Protein AF-A0A9N9DK80-F1 (afdb_monomer)

Secondary structure (DSSP, 8-state):
--------TTTEEE-TTT--EEEGGGGEETTEE-SS-HHHHHHHHHHHHHHTTS--TT-EEEGGGHHHHHHHHHHHHHHHHHHHHHHS-S------------EEE-TT--S-HHHHHHHHHHHHHHHH-----

Sequence (133 aa):
MNPFATIDDNNKKSCSGCDKILPIESFIINKKTYQTCNICRAQNKLYKQNTNNEQSFDTLIDIHELIDVISQEFDTVENSVNNKVQSNNKENQDDVTFTFSCSVNINELEGSSKEQASHIIEIISDVDEYKWM

InterPro domains:
  IPR036174 Zinc finger, Sec23/Sec24-type superfamily [SSF82919] (2-69)

Organism: NCBI:txid60492

Solvent-accessible surface area (backbone atoms only — not comparable to full-atom values): 8329 Å² total; per-residue (Å²): 137,83,88,69,79,78,74,51,101,72,60,40,41,65,15,67,77,74,72,46,76,38,52,46,71,45,23,48,56,97,89,44,78,53,57,40,34,55,65,56,52,53,50,53,53,52,52,51,64,63,40,70,79,52,93,60,86,73,63,69,37,52,61,72,46,46,52,56,52,53,47,50,51,51,53,49,52,53,51,54,51,54,54,49,61,74,74,44,82,91,79,79,89,65,83,82,83,82,87,87,86,84,41,70,46,60,86,85,55,69,76,53,75,67,53,38,50,50,52,54,49,50,47,54,26,72,67,69,75,46,81,89,126

Foldseek 3Di:
DDPPWPPDPPQWGAAPQPRDIGHQVQQDDPNDGANHGVVVLVVVVVVVVVCVVPPDLPPAAELNCVLVVVLVQVVVLVVVVVVVPVPDDDDDPDPPDDDDDHHYDQPPPDDDPVSSVVVSQVSVCSRVVDRDD

Radius of gyration: 16.96 Å; Cα contacts (8 Å, |Δi|>4): 107; chains: 1; bounding box: 31×46×41 Å

pLDDT: mean 71.45, std 15.17, range [32.97, 92.0]

Mean predicted aligned error: 13.22 Å

Structure (mmCIF, N/CA/C/O backbone):
data_AF-A0A9N9DK80-F1
#
_entry.id   AF-A0A9N9DK80-F1
#
loop_
_atom_site.group_PDB
_atom_site.id
_atom_site.type_symbol
_atom_site.label_atom_id
_atom_site.label_alt_id
_atom_site.label_comp_id
_atom_site.label_asym_id
_atom_site.label_entity_id
_atom_site.label_seq_id
_atom_site.pdbx_PDB_ins_code
_atom_site.Cartn_x
_atom_site.Cartn_y
_atom_site.Cartn_z
_atom_site.occupancy
_atom_site.B_iso_or_equiv
_atom_site.auth_seq_id
_atom_site.auth_comp_id
_atom_site.auth_asym_id
_atom_site.auth_atom_id
_atom_site.pdbx_PDB_model_num
ATOM 1 N N . MET A 1 1 ? -1.916 -22.026 -3.228 1.00 32.97 1 MET A N 1
ATOM 2 C CA . MET A 1 1 ? -1.146 -21.410 -4.328 1.00 32.97 1 MET A CA 1
ATOM 3 C C . MET A 1 1 ? -0.678 -20.062 -3.809 1.00 32.97 1 MET A C 1
ATOM 5 O O . MET A 1 1 ? -1.518 -19.318 -3.332 1.00 32.97 1 MET A O 1
ATOM 9 N N . ASN A 1 2 ? 0.633 -19.818 -3.767 1.00 34.72 2 ASN A N 1
ATOM 10 C CA . ASN A 1 2 ? 1.228 -18.562 -3.292 1.00 34.72 2 ASN A CA 1
ATOM 11 C C . ASN A 1 2 ? 1.197 -17.525 -4.429 1.00 34.72 2 ASN A C 1
ATOM 13 O O . ASN A 1 2 ? 1.750 -17.843 -5.481 1.00 34.72 2 ASN A O 1
ATOM 17 N N . PRO A 1 3 ? 0.658 -16.307 -4.240 1.00 42.50 3 PRO A N 1
ATOM 18 C CA . PRO A 1 3 ? 0.834 -15.194 -5.170 1.00 42.50 3 PRO A CA 1
ATOM 19 C C . PRO A 1 3 ? 1.999 -14.285 -4.736 1.00 42.50 3 PRO A C 1
ATOM 21 O O . PRO A 1 3 ? 2.021 -13.096 -5.037 1.00 42.50 3 PRO A O 1
ATOM 24 N N . PHE A 1 4 ? 2.972 -14.823 -3.993 1.00 46.25 4 PHE A N 1
ATOM 25 C CA . PHE A 1 4 ? 4.166 -14.070 -3.636 1.00 46.25 4 PHE A CA 1
ATOM 26 C C . PHE A 1 4 ? 5.018 -13.871 -4.880 1.00 46.25 4 PHE A C 1
ATOM 28 O O . PHE A 1 4 ? 5.415 -14.840 -5.527 1.00 46.25 4 PHE A O 1
ATOM 35 N N . ALA A 1 5 ? 5.255 -12.594 -5.175 1.00 48.25 5 ALA A N 1
ATOM 36 C CA . ALA A 1 5 ? 6.213 -12.072 -6.129 1.00 48.25 5 ALA A CA 1
ATOM 37 C C . ALA A 1 5 ? 7.310 -13.087 -6.475 1.00 48.25 5 ALA A C 1
ATOM 39 O O . ALA A 1 5 ? 8.146 -13.435 -5.638 1.00 48.25 5 ALA A O 1
ATOM 40 N N . THR A 1 6 ? 7.319 -13.536 -7.728 1.00 42.44 6 THR A N 1
ATOM 41 C CA . THR A 1 6 ? 8.490 -14.168 -8.326 1.00 42.44 6 THR A CA 1
ATOM 42 C C . THR A 1 6 ? 9.605 -13.132 -8.335 1.00 42.44 6 THR A C 1
ATOM 44 O O . THR A 1 6 ? 9.686 -12.278 -9.217 1.00 42.44 6 THR A O 1
ATOM 47 N N . ILE A 1 7 ? 10.443 -13.173 -7.301 1.00 50.66 7 ILE A N 1
ATOM 48 C CA . ILE A 1 7 ? 11.792 -12.629 -7.362 1.00 50.66 7 ILE A CA 1
ATOM 49 C C . ILE A 1 7 ? 12.526 -13.548 -8.338 1.00 50.66 7 ILE A C 1
ATOM 51 O O . ILE A 1 7 ? 13.051 -14.586 -7.949 1.00 50.66 7 ILE A O 1
ATOM 55 N N . ASP A 1 8 ? 12.474 -13.220 -9.626 1.00 48.12 8 ASP A N 1
ATOM 56 C CA . ASP A 1 8 ? 13.383 -13.823 -10.592 1.00 48.12 8 ASP A CA 1
ATOM 57 C C . ASP A 1 8 ? 14.807 -13.365 -10.246 1.00 48.12 8 ASP A C 1
ATOM 59 O O . ASP A 1 8 ? 15.019 -12.192 -9.926 1.00 48.12 8 ASP A O 1
ATOM 63 N N . ASP A 1 9 ? 15.783 -14.267 -10.377 1.00 56.12 9 ASP A N 1
ATOM 64 C CA . ASP A 1 9 ? 17.242 -14.103 -10.180 1.00 56.12 9 ASP A CA 1
ATOM 65 C C . ASP A 1 9 ? 17.904 -12.939 -10.977 1.00 56.12 9 ASP A C 1
ATOM 67 O O . ASP A 1 9 ? 19.124 -12.833 -11.075 1.00 56.12 9 ASP A O 1
ATOM 71 N N . ASN A 1 10 ? 17.121 -12.032 -11.565 1.00 61.47 10 ASN A N 1
ATOM 72 C CA . ASN A 1 10 ? 17.529 -10.979 -12.492 1.00 61.47 10 ASN A CA 1
ATOM 73 C C . ASN A 1 10 ? 17.482 -9.549 -11.919 1.00 61.47 10 ASN A C 1
ATOM 75 O O . ASN A 1 10 ? 17.470 -8.596 -12.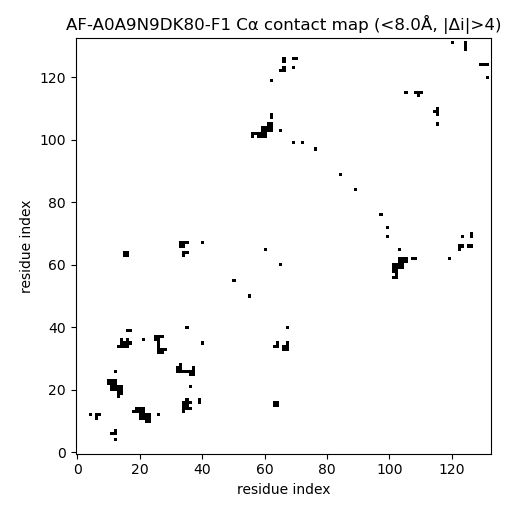700 1.00 61.47 10 ASN A O 1
ATOM 79 N N . ASN A 1 11 ? 17.456 -9.362 -10.593 1.00 79.62 11 ASN A N 1
ATOM 80 C CA . ASN A 1 11 ? 17.382 -8.040 -9.942 1.00 79.62 11 ASN A CA 1
ATOM 81 C C . ASN A 1 11 ? 16.224 -7.160 -10.457 1.00 79.62 11 ASN A C 1
ATOM 83 O O . ASN A 1 11 ? 16.360 -5.941 -10.572 1.00 79.62 11 ASN A O 1
ATOM 87 N N . LYS A 1 12 ? 15.075 -7.757 -10.795 1.00 85.62 12 LYS A N 1
ATOM 88 C CA . LYS A 1 12 ? 13.902 -7.036 -11.312 1.00 85.62 12 LYS A CA 1
ATOM 89 C C . LYS A 1 12 ? 12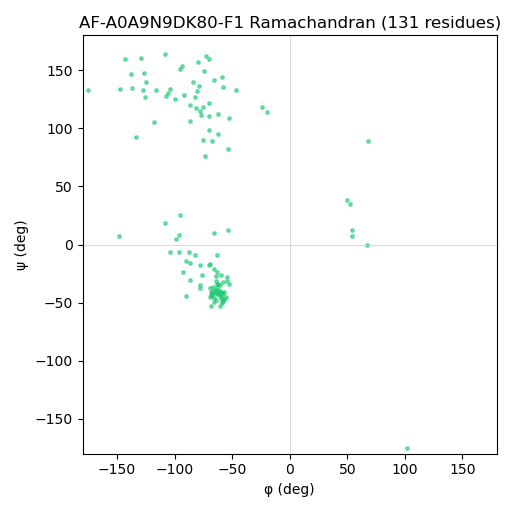.652 -7.355 -10.497 1.00 85.62 12 LYS A C 1
ATOM 91 O O . LYS A 1 12 ? 12.499 -8.464 -10.002 1.00 85.62 12 LYS A O 1
ATOM 96 N N . LYS A 1 13 ? 11.758 -6.375 -10.380 1.00 84.56 13 LYS A N 1
ATOM 97 C CA . LYS A 1 13 ? 10.480 -6.448 -9.661 1.00 84.56 13 LYS A CA 1
ATOM 98 C C . LYS A 1 13 ? 9.385 -5.765 -10.488 1.00 84.56 13 LYS A C 1
ATOM 100 O O . LYS A 1 13 ? 9.666 -4.807 -11.209 1.00 84.56 13 LYS A O 1
ATOM 105 N N . SER A 1 14 ? 8.151 -6.264 -10.407 1.00 86.81 14 SER A N 1
ATOM 106 C CA . SER A 1 14 ? 6.987 -5.603 -11.013 1.00 86.81 14 SER A CA 1
ATOM 107 C C . SER A 1 14 ? 6.508 -4.438 -10.147 1.00 86.81 14 SER A C 1
ATOM 109 O O . SER A 1 14 ? 6.443 -4.561 -8.924 1.00 86.81 14 SER A O 1
ATOM 111 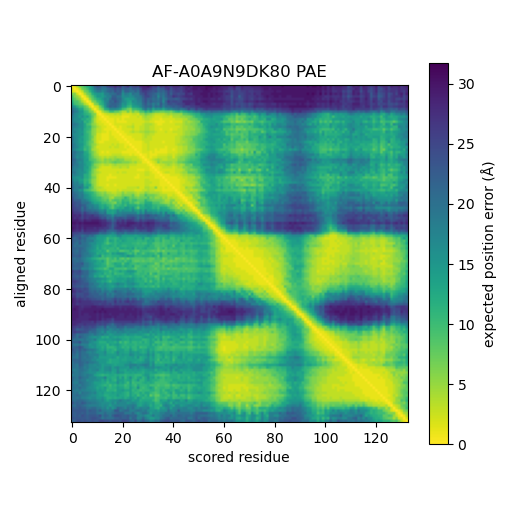N N . CYS A 1 15 ? 6.186 -3.313 -10.780 1.00 84.69 15 CYS A N 1
ATOM 112 C CA . CYS A 1 15 ? 5.639 -2.137 -10.119 1.00 84.69 15 CYS A CA 1
ATOM 113 C C . CYS A 1 15 ? 4.126 -2.220 -9.997 1.00 84.69 15 CYS A C 1
ATOM 115 O O . CYS A 1 15 ? 3.447 -2.189 -11.013 1.00 84.69 15 CYS A O 1
ATOM 117 N N . SER A 1 16 ? 3.605 -2.187 -8.773 1.00 78.25 16 SER A N 1
ATOM 118 C CA . SER A 1 16 ? 2.163 -2.293 -8.528 1.00 78.25 16 SER A CA 1
ATOM 119 C C . SER A 1 16 ? 1.325 -1.122 -9.060 1.00 78.25 16 SER A C 1
ATOM 121 O O . SER A 1 16 ? 0.139 -1.283 -9.288 1.00 78.25 16 SER A O 1
ATOM 123 N N . GLY A 1 17 ? 1.929 0.047 -9.297 1.00 75.81 17 GLY A N 1
ATOM 124 C CA . GLY A 1 17 ? 1.221 1.232 -9.810 1.00 75.81 17 GLY A CA 1
ATOM 125 C C . GLY A 1 17 ? 1.301 1.438 -11.327 1.00 75.81 17 GLY A C 1
ATOM 126 O O . GLY A 1 17 ? 0.714 2.377 -11.850 1.00 75.81 17 GLY A O 1
ATOM 127 N N . CYS A 1 18 ? 2.088 0.640 -12.059 1.00 83.50 18 CYS A N 1
ATOM 128 C CA . CYS A 1 18 ? 2.161 0.767 -13.526 1.00 83.50 18 CYS A CA 1
ATOM 129 C C . CYS A 1 18 ? 2.425 -0.547 -14.268 1.00 83.50 18 CYS A C 1
ATOM 131 O O . CYS A 1 18 ? 2.712 -0.516 -15.466 1.00 83.50 18 CYS A O 1
ATOM 133 N N . ASP A 1 19 ? 2.419 -1.670 -13.550 1.00 83.94 19 ASP A N 1
ATOM 134 C CA . ASP A 1 19 ? 2.659 -3.042 -14.012 1.00 83.94 19 ASP A CA 1
ATOM 135 C C . ASP A 1 19 ? 3.973 -3.271 -14.774 1.00 83.94 19 ASP A C 1
ATOM 137 O O . ASP A 1 19 ? 4.199 -4.314 -15.392 1.00 83.94 19 ASP A O 1
ATOM 141 N N . LYS A 1 20 ? 4.895 -2.302 -14.733 1.00 88.12 20 LYS A N 1
ATOM 142 C CA . LYS A 1 20 ? 6.197 -2.414 -15.394 1.00 88.12 20 LYS A CA 1
ATOM 143 C C . LYS A 1 20 ? 7.162 -3.227 -14.546 1.00 88.12 20 LYS A C 1
ATOM 145 O O . LYS A 1 20 ? 7.386 -2.925 -13.375 1.00 88.12 20 LYS A O 1
ATOM 150 N N . ILE A 1 21 ? 7.831 -4.178 -15.192 1.00 90.69 21 ILE A N 1
ATOM 151 C CA . ILE A 1 21 ? 8.973 -4.896 -14.625 1.00 90.69 21 ILE A CA 1
ATOM 152 C C . ILE A 1 21 ? 10.208 -3.996 -14.719 1.00 90.69 21 ILE A C 1
ATOM 154 O O . ILE A 1 21 ? 10.670 -3.664 -15.813 1.00 90.69 21 ILE A O 1
ATOM 158 N N . LEU A 1 22 ? 10.743 -3.596 -13.570 1.00 90.56 22 LEU A N 1
ATOM 159 C CA . LEU A 1 22 ? 11.839 -2.635 -13.447 1.00 90.56 22 LEU A CA 1
ATOM 160 C C . LEU A 1 22 ? 12.958 -3.189 -12.552 1.00 90.56 22 LEU A C 1
ATOM 162 O O . LEU A 1 22 ? 12.712 -4.110 -11.774 1.00 90.56 22 LEU A O 1
ATOM 166 N N . PRO A 1 23 ? 14.188 -2.652 -12.640 1.00 91.38 23 PRO A N 1
ATOM 167 C CA . PRO A 1 23 ? 15.269 -3.022 -11.727 1.00 91.38 23 PRO A CA 1
ATOM 168 C C . PRO A 1 23 ? 14.902 -2.738 -10.265 1.00 91.38 23 PRO A C 1
ATOM 170 O O . PRO A 1 23 ? 14.246 -1.726 -9.996 1.00 91.38 23 PRO A O 1
ATOM 173 N N . ILE A 1 24 ? 15.344 -3.588 -9.332 1.00 86.62 24 ILE A N 1
ATOM 174 C CA . ILE A 1 24 ? 15.090 -3.469 -7.882 1.00 86.62 24 ILE A CA 1
ATOM 175 C C . ILE A 1 24 ? 15.487 -2.086 -7.348 1.00 86.62 24 ILE A C 1
ATOM 177 O O . ILE A 1 24 ? 14.797 -1.533 -6.496 1.00 86.62 24 ILE A O 1
ATOM 181 N N . GLU A 1 25 ? 16.535 -1.472 -7.893 1.00 88.25 25 GLU A N 1
ATOM 182 C CA . GLU A 1 25 ? 16.996 -0.133 -7.515 1.00 88.25 25 GLU A CA 1
ATOM 183 C C . GLU A 1 25 ? 15.916 0.939 -7.736 1.00 88.25 25 GLU A C 1
ATOM 185 O O . GLU A 1 25 ? 15.869 1.933 -7.017 1.00 88.25 25 GLU A O 1
ATOM 190 N N . SER A 1 26 ? 14.988 0.714 -8.673 1.00 88.31 26 SER A N 1
ATOM 191 C CA . SER A 1 26 ? 13.838 1.602 -8.911 1.00 88.31 26 SER A CA 1
ATOM 192 C C . SER A 1 26 ? 12.822 1.568 -7.764 1.00 88.31 26 SER A C 1
ATOM 194 O O . SER A 1 26 ? 11.984 2.464 -7.648 1.00 88.31 26 SER A O 1
ATOM 196 N N . PHE A 1 27 ? 12.890 0.552 -6.906 1.00 85.19 27 PHE A N 1
ATOM 197 C CA . PHE A 1 27 ? 11.995 0.322 -5.776 1.00 85.19 27 PHE A CA 1
ATOM 198 C C . PHE A 1 27 ? 12.635 0.673 -4.435 1.00 85.19 27 PHE A C 1
ATOM 200 O O . PHE A 1 27 ? 11.935 0.664 -3.432 1.00 85.19 27 PHE A O 1
ATOM 207 N N . ILE A 1 28 ? 13.928 1.014 -4.388 1.00 82.50 28 ILE A N 1
ATOM 208 C CA . ILE A 1 28 ? 14.644 1.269 -3.131 1.00 82.50 28 ILE A CA 1
ATOM 209 C C . ILE A 1 28 ? 14.875 2.769 -2.935 1.00 82.50 28 ILE A C 1
ATOM 211 O O . ILE A 1 28 ? 15.381 3.450 -3.822 1.00 82.50 28 ILE A O 1
ATOM 215 N N . ILE A 1 29 ? 14.529 3.292 -1.757 1.00 76.50 29 ILE A N 1
ATOM 216 C CA . ILE A 1 29 ? 14.931 4.628 -1.281 1.00 76.50 29 ILE A CA 1
ATOM 217 C C . ILE A 1 29 ? 15.327 4.490 0.188 1.00 76.50 29 ILE A C 1
ATOM 219 O O . ILE A 1 29 ? 14.622 3.836 0.946 1.00 76.50 29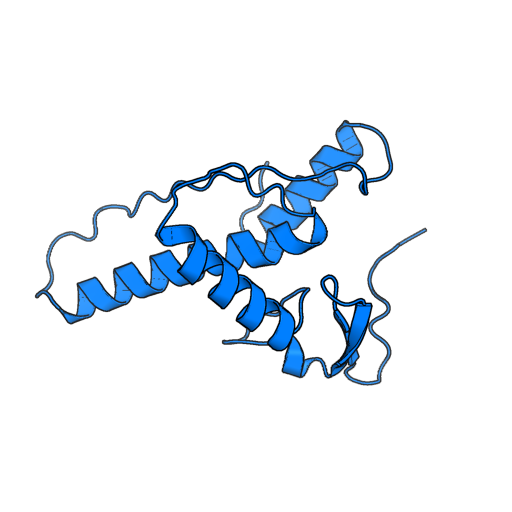 ILE A O 1
ATOM 223 N N . ASN A 1 30 ? 16.455 5.079 0.599 1.00 71.62 30 ASN A N 1
ATOM 224 C CA . ASN A 1 30 ? 16.915 5.072 1.997 1.00 71.62 30 ASN A CA 1
ATOM 225 C C . ASN A 1 30 ? 16.912 3.677 2.656 1.00 71.62 30 ASN A C 1
ATOM 227 O O . ASN A 1 30 ? 16.594 3.544 3.831 1.00 71.62 30 ASN A O 1
ATOM 231 N N . LYS A 1 31 ? 17.277 2.632 1.896 1.00 72.00 31 LYS A N 1
ATOM 232 C CA . LYS A 1 31 ? 17.245 1.209 2.300 1.00 72.00 31 LYS A CA 1
ATOM 233 C C . LYS A 1 31 ? 15.846 0.605 2.526 1.00 72.00 31 LYS A C 1
ATOM 235 O O . LYS A 1 31 ? 15.771 -0.590 2.786 1.00 72.00 31 LYS A O 1
ATOM 240 N N . LYS A 1 32 ? 14.759 1.366 2.365 1.00 68.19 32 LYS A N 1
ATOM 241 C CA . LYS A 1 32 ? 13.382 0.848 2.319 1.00 68.19 32 LYS A CA 1
ATOM 242 C C . LYS A 1 32 ? 13.052 0.376 0.900 1.00 68.19 32 LYS A C 1
ATOM 244 O O . LYS A 1 32 ? 13.433 1.033 -0.073 1.00 68.19 32 LYS A O 1
ATOM 249 N N . THR A 1 33 ? 12.351 -0.752 0.782 1.00 78.38 33 THR A N 1
ATOM 250 C CA . THR A 1 33 ? 11.909 -1.321 -0.503 1.00 78.38 33 THR A CA 1
ATOM 251 C C . THR A 1 33 ? 10.407 -1.130 -0.658 1.00 78.38 33 THR A C 1
ATOM 253 O O . THR A 1 33 ? 9.647 -1.523 0.214 1.00 78.38 33 THR A O 1
ATOM 256 N N . TYR A 1 34 ? 9.985 -0.566 -1.783 1.00 77.75 34 TYR A N 1
ATOM 257 C CA . TYR A 1 34 ? 8.604 -0.163 -2.044 1.00 77.75 34 TYR A CA 1
ATOM 258 C C . TYR A 1 34 ? 7.940 -1.097 -3.068 1.00 77.75 34 TYR A C 1
ATOM 260 O O . TYR A 1 34 ? 8.623 -1.876 -3.752 1.00 77.75 34 TYR A O 1
ATOM 268 N N . GLN A 1 35 ? 6.608 -1.069 -3.166 1.00 79.50 35 GLN A N 1
ATOM 269 C CA . GLN A 1 35 ? 5.872 -1.845 -4.177 1.00 79.50 35 GLN A CA 1
ATOM 270 C C . GLN A 1 35 ? 5.744 -1.093 -5.505 1.00 79.50 35 GLN A C 1
ATOM 272 O O . GLN A 1 35 ? 5.814 -1.716 -6.568 1.00 79.50 35 GLN A O 1
ATOM 277 N N . THR A 1 36 ? 5.688 0.239 -5.467 1.00 79.50 36 THR A N 1
ATOM 278 C CA . THR A 1 36 ? 5.766 1.074 -6.667 1.00 79.50 36 THR A CA 1
ATOM 279 C C . THR A 1 36 ? 7.187 1.546 -6.982 1.00 79.50 36 THR A C 1
ATOM 281 O O . THR A 1 36 ? 8.068 1.692 -6.126 1.00 79.50 36 THR A O 1
ATOM 284 N N . CYS A 1 37 ? 7.437 1.810 -8.264 1.00 86.81 37 CYS A N 1
ATOM 285 C CA . CYS A 1 37 ? 8.703 2.358 -8.725 1.00 86.81 37 CYS A CA 1
ATOM 286 C C . CYS A 1 37 ? 8.849 3.838 -8.342 1.00 86.81 37 CYS A C 1
ATOM 288 O O . CYS A 1 37 ? 7.887 4.538 -8.027 1.00 86.81 37 CYS A O 1
ATOM 290 N N . ASN A 1 38 ? 10.077 4.346 -8.381 1.00 82.62 38 ASN A N 1
ATOM 291 C CA . ASN A 1 38 ? 10.405 5.741 -8.088 1.00 82.62 38 ASN A CA 1
ATOM 292 C C . ASN A 1 38 ? 9.613 6.752 -8.939 1.00 82.62 38 ASN A C 1
ATOM 294 O O . ASN A 1 38 ? 9.305 7.834 -8.447 1.00 82.62 38 ASN A O 1
ATOM 298 N N . ILE A 1 39 ? 9.256 6.404 -10.180 1.00 85.81 39 ILE A N 1
ATOM 299 C CA . ILE A 1 39 ? 8.447 7.258 -11.062 1.00 85.81 39 ILE A CA 1
ATOM 300 C C . ILE A 1 39 ? 7.018 7.383 -10.526 1.00 85.81 39 ILE A C 1
ATOM 302 O O . ILE A 1 39 ? 6.558 8.504 -10.321 1.00 85.81 39 ILE A O 1
ATOM 306 N N . CYS A 1 40 ? 6.345 6.260 -10.253 1.00 82.12 40 CYS A N 1
ATOM 307 C CA . CYS A 1 40 ? 4.997 6.250 -9.674 1.00 82.12 40 CYS A CA 1
ATOM 308 C C . CYS A 1 40 ? 4.973 6.993 -8.330 1.00 82.12 40 CYS A C 1
ATOM 310 O O . CYS A 1 40 ? 4.121 7.847 -8.107 1.00 82.12 40 CYS A O 1
ATOM 312 N N . ARG A 1 41 ? 5.986 6.788 -7.479 1.00 80.75 41 ARG A N 1
ATOM 313 C CA . ARG A 1 41 ? 6.113 7.517 -6.204 1.00 80.75 41 ARG A CA 1
ATOM 314 C C . ARG A 1 41 ? 6.285 9.023 -6.393 1.00 80.75 41 ARG A C 1
ATOM 316 O O . ARG A 1 41 ? 5.681 9.809 -5.666 1.00 80.75 41 ARG A O 1
ATOM 323 N N . ALA A 1 42 ? 7.087 9.448 -7.369 1.00 78.50 42 ALA A N 1
ATOM 324 C CA . ALA A 1 42 ? 7.241 10.865 -7.689 1.00 78.50 42 ALA A CA 1
ATOM 325 C C . ALA A 1 42 ? 5.930 11.475 -8.213 1.00 78.50 42 ALA A C 1
ATOM 327 O O . ALA A 1 42 ? 5.590 12.595 -7.839 1.00 78.50 42 ALA A O 1
ATOM 328 N N . GLN A 1 43 ? 5.175 10.736 -9.027 1.00 73.81 43 GLN A N 1
ATOM 329 C CA . GLN A 1 43 ? 3.868 11.162 -9.533 1.00 73.81 43 GLN A CA 1
ATOM 330 C C . GLN A 1 43 ? 2.831 11.280 -8.409 1.00 73.81 43 GLN A C 1
ATOM 332 O O . GLN A 1 43 ? 2.192 12.326 -8.303 1.00 73.81 43 GLN A O 1
ATOM 337 N N . ASN A 1 44 ? 2.744 10.296 -7.509 1.00 68.75 44 ASN A N 1
ATOM 338 C CA . ASN A 1 44 ? 1.840 10.337 -6.352 1.00 68.75 44 ASN A CA 1
ATOM 339 C C . ASN A 1 44 ? 2.200 11.488 -5.398 1.00 68.75 44 ASN A C 1
ATOM 341 O O . ASN A 1 44 ? 1.320 12.179 -4.883 1.00 68.75 44 ASN A O 1
ATOM 345 N N . LYS A 1 45 ? 3.497 11.786 -5.230 1.00 65.69 45 LYS A N 1
ATOM 346 C CA . LYS A 1 45 ? 3.956 12.966 -4.480 1.00 65.69 45 LYS A CA 1
ATOM 347 C C . LYS A 1 45 ? 3.511 14.283 -5.121 1.00 65.69 45 LYS A C 1
ATOM 349 O O . LYS A 1 45 ? 3.100 15.185 -4.395 1.00 65.69 45 LYS A O 1
ATOM 354 N N . LEU A 1 46 ? 3.580 14.401 -6.447 1.00 61.03 46 LEU A N 1
ATOM 355 C CA . LEU A 1 46 ? 3.123 15.594 -7.171 1.00 61.03 46 LEU A CA 1
ATOM 356 C C . LEU A 1 46 ? 1.598 15.745 -7.117 1.00 61.03 46 LEU A C 1
ATOM 358 O O . LEU A 1 46 ? 1.109 16.853 -6.913 1.00 61.03 46 LEU A O 1
ATOM 362 N N . TYR A 1 47 ? 0.856 14.642 -7.247 1.00 59.91 47 TYR A N 1
ATOM 363 C CA . TYR A 1 47 ? -0.599 14.639 -7.097 1.00 59.91 47 TYR A CA 1
ATOM 364 C C . TYR A 1 47 ? -1.006 15.148 -5.707 1.00 59.91 47 TYR A C 1
ATOM 366 O O . TYR A 1 47 ? -1.752 16.119 -5.617 1.00 59.91 47 TYR A O 1
ATOM 374 N N . LYS A 1 48 ? -0.408 14.603 -4.635 1.00 57.72 48 LYS A N 1
ATOM 375 C CA . LYS A 1 48 ? -0.666 15.047 -3.255 1.00 57.72 48 LYS A CA 1
ATOM 376 C C . LYS A 1 48 ? -0.288 16.507 -2.989 1.00 57.72 48 LYS A C 1
ATOM 378 O O . LYS A 1 48 ? -0.999 17.217 -2.287 1.00 57.72 48 LYS A O 1
ATOM 383 N N . GLN A 1 49 ? 0.826 16.989 -3.546 1.00 58.00 49 GLN A N 1
ATOM 384 C CA . GLN A 1 49 ? 1.208 18.403 -3.411 1.00 58.00 49 GLN A CA 1
ATOM 385 C C . GLN A 1 49 ? 0.186 19.344 -4.057 1.00 58.00 49 GLN A C 1
ATOM 387 O O . GLN A 1 49 ? -0.045 20.432 -3.534 1.00 58.00 49 GLN A O 1
ATOM 392 N N . ASN A 1 50 ? -0.443 18.913 -5.150 1.00 51.91 50 ASN A N 1
ATOM 393 C CA . ASN A 1 50 ? -1.486 19.681 -5.817 1.00 51.91 50 ASN A CA 1
ATOM 394 C C . ASN A 1 50 ? -2.838 19.581 -5.088 1.00 51.91 50 ASN A C 1
ATOM 396 O O . ASN A 1 50 ? -3.547 20.582 -5.018 1.00 51.91 50 ASN A O 1
ATOM 400 N N . THR A 1 51 ? -3.177 18.430 -4.492 1.00 49.62 51 THR A N 1
ATOM 401 C CA . THR A 1 51 ? -4.408 18.262 -3.695 1.00 49.62 51 THR A CA 1
ATOM 402 C C . THR A 1 51 ? -4.318 18.862 -2.293 1.00 49.62 51 THR A C 1
ATOM 404 O O . THR A 1 51 ? -5.346 19.157 -1.706 1.00 49.62 51 THR A O 1
ATOM 407 N N . ASN A 1 52 ? -3.135 19.159 -1.752 1.00 48.75 52 ASN A N 1
ATOM 408 C CA . ASN A 1 52 ? -3.018 19.888 -0.479 1.00 48.75 52 ASN A CA 1
ATOM 409 C C . ASN A 1 52 ? -3.585 21.329 -0.524 1.00 48.75 52 ASN A C 1
ATOM 411 O O . ASN A 1 52 ? -3.713 21.957 0.525 1.00 48.75 52 ASN A O 1
ATOM 415 N N . ASN A 1 53 ? -3.955 21.846 -1.704 1.00 48.75 53 ASN A N 1
ATOM 416 C CA . ASN A 1 53 ? -4.730 23.086 -1.845 1.00 48.75 53 ASN A CA 1
ATOM 417 C C . ASN A 1 53 ? -6.256 22.874 -1.772 1.00 48.75 53 ASN A C 1
ATOM 419 O O . ASN A 1 53 ? -6.988 23.835 -1.553 1.00 48.75 53 ASN A O 1
ATOM 423 N N . GLU A 1 54 ? -6.739 21.639 -1.910 1.00 41.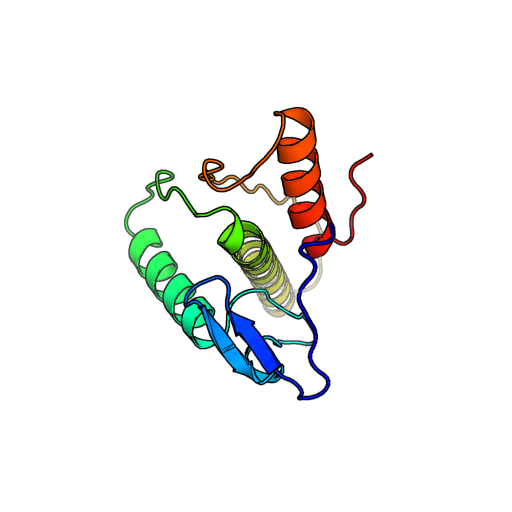75 54 GLU A N 1
ATOM 424 C CA . GLU A 1 54 ? -8.144 21.257 -1.767 1.00 41.75 54 GLU A CA 1
ATOM 425 C C . GLU A 1 54 ? -8.223 20.008 -0.891 1.00 41.75 54 GLU A C 1
ATOM 427 O O . GLU A 1 54 ? -8.122 18.876 -1.359 1.00 41.75 54 GLU A O 1
ATOM 432 N N . GLN A 1 55 ? -8.387 20.242 0.410 1.00 41.41 55 GLN A N 1
ATOM 433 C CA . GLN A 1 55 ? -8.623 19.245 1.449 1.00 41.41 55 GLN A CA 1
ATOM 434 C C . GLN A 1 55 ? -9.830 18.356 1.092 1.00 41.41 55 GLN A C 1
ATOM 436 O O . GLN A 1 55 ? -10.944 18.581 1.555 1.00 41.41 55 GLN A O 1
ATOM 441 N N . SER A 1 56 ? -9.614 17.343 0.258 1.00 44.56 56 SER A N 1
ATOM 442 C CA . SER A 1 56 ? -10.588 16.307 -0.060 1.00 44.56 56 SER A CA 1
ATOM 443 C C . SER A 1 56 ? -10.021 14.971 0.404 1.00 44.56 56 SER A C 1
ATOM 445 O O . SER A 1 56 ? -9.121 14.382 -0.188 1.00 44.56 56 SER A O 1
ATOM 447 N N . PHE A 1 57 ? -10.578 14.488 1.510 1.00 49.09 57 PHE A N 1
ATOM 448 C CA . PHE A 1 57 ? -10.382 13.141 2.051 1.00 49.09 57 PHE A CA 1
ATOM 449 C C . PHE A 1 57 ? -10.951 12.033 1.128 1.00 49.09 57 PHE A C 1
ATOM 451 O O . PHE A 1 57 ? -11.001 10.869 1.517 1.00 49.09 57 PHE A O 1
ATOM 458 N N . ASP A 1 58 ? -11.358 12.381 -0.096 1.00 53.88 58 ASP A N 1
ATOM 459 C CA . ASP A 1 58 ? -12.096 11.529 -1.035 1.00 53.88 58 ASP A CA 1
ATOM 460 C C . ASP A 1 58 ? -11.206 10.815 -2.058 1.00 53.88 58 ASP A C 1
ATOM 462 O O . ASP A 1 58 ? -11.715 10.186 -2.987 1.00 53.88 58 ASP A O 1
ATOM 466 N N . THR A 1 59 ? -9.878 10.877 -1.920 1.00 64.25 59 THR A N 1
ATOM 467 C CA . THR A 1 59 ? -9.010 10.101 -2.815 1.00 64.25 59 THR A CA 1
ATOM 468 C C . THR A 1 59 ? -9.063 8.634 -2.388 1.00 64.25 59 THR A C 1
ATOM 470 O O . THR A 1 59 ? -8.321 8.199 -1.510 1.00 64.25 59 THR A O 1
ATOM 473 N N . LEU A 1 60 ? -10.010 7.891 -2.960 1.00 77.25 60 LEU A N 1
ATOM 474 C CA . LEU A 1 60 ? -10.069 6.438 -2.876 1.00 77.25 60 LEU A CA 1
ATOM 475 C C . LEU A 1 60 ? -8.805 5.877 -3.542 1.00 77.25 60 LEU A C 1
ATOM 477 O O . LEU A 1 60 ? -8.641 6.036 -4.749 1.00 77.25 60 LEU A O 1
ATOM 481 N N . ILE A 1 61 ? -7.916 5.274 -2.756 1.00 81.94 61 ILE A N 1
ATOM 482 C CA . ILE A 1 61 ? -6.672 4.671 -3.256 1.00 81.94 61 ILE A CA 1
ATOM 483 C C . ILE A 1 61 ? -6.858 3.177 -3.492 1.00 81.94 61 ILE A C 1
ATOM 485 O O . ILE A 1 61 ? -7.640 2.527 -2.791 1.00 81.94 61 ILE A O 1
ATOM 489 N N . ASP A 1 62 ? -6.114 2.619 -4.439 1.00 82.31 62 ASP A N 1
ATOM 490 C CA . ASP A 1 62 ? -6.093 1.173 -4.632 1.00 82.31 62 ASP A CA 1
ATOM 491 C C . ASP A 1 62 ? -5.279 0.493 -3.528 1.00 82.31 62 ASP A C 1
ATOM 493 O O . ASP A 1 62 ? -4.332 1.056 -2.967 1.00 82.31 62 ASP A O 1
ATOM 497 N N . ILE A 1 63 ? -5.651 -0.743 -3.187 1.00 82.75 63 ILE A N 1
ATOM 498 C CA . ILE A 1 63 ? -5.035 -1.477 -2.074 1.00 82.75 63 ILE A CA 1
ATOM 499 C C . ILE A 1 63 ? -3.521 -1.645 -2.245 1.00 82.75 63 ILE A C 1
ATOM 501 O O . ILE A 1 63 ? -2.770 -1.608 -1.272 1.00 82.75 63 ILE A O 1
ATOM 505 N N . HIS A 1 64 ? -3.057 -1.753 -3.487 1.00 79.31 64 HIS A N 1
ATOM 506 C CA . HIS A 1 64 ? -1.644 -1.865 -3.820 1.00 79.31 64 HIS A CA 1
ATOM 507 C C . HIS A 1 64 ? -0.837 -0.577 -3.595 1.00 79.31 64 HIS A C 1
ATOM 509 O O . HIS A 1 64 ? 0.392 -0.625 -3.521 1.00 79.31 64 HIS A O 1
ATOM 515 N N . GLU A 1 65 ? -1.508 0.569 -3.475 1.00 80.00 65 GLU A N 1
ATOM 516 C CA . GLU A 1 65 ? -0.882 1.854 -3.164 1.00 80.00 65 GLU A CA 1
ATOM 517 C C . GLU A 1 65 ? -0.817 2.122 -1.657 1.00 80.00 65 GLU A C 1
ATOM 519 O O . GLU A 1 65 ? -0.076 3.004 -1.219 1.00 80.00 65 GLU A O 1
ATOM 524 N N . LEU A 1 66 ? -1.558 1.354 -0.846 1.00 82.88 66 LEU A N 1
ATOM 525 C CA . LEU A 1 66 ? -1.675 1.561 0.598 1.00 82.88 66 LEU A CA 1
ATOM 526 C C . LEU A 1 66 ? -0.305 1.582 1.288 1.00 82.88 66 LEU A C 1
ATOM 528 O O . LEU A 1 66 ? -0.030 2.484 2.079 1.00 82.88 66 LEU A O 1
ATOM 532 N N . ILE A 1 67 ? 0.576 0.638 0.944 1.00 81.56 67 ILE A N 1
ATOM 533 C CA . ILE A 1 67 ? 1.925 0.542 1.518 1.00 81.56 67 ILE A CA 1
ATOM 534 C C . ILE A 1 67 ? 2.749 1.811 1.265 1.00 81.56 67 ILE A C 1
ATOM 536 O O . ILE A 1 67 ? 3.449 2.310 2.151 1.00 81.56 67 ILE A O 1
ATOM 540 N N . ASP A 1 68 ? 2.634 2.367 0.061 1.00 79.69 68 ASP A N 1
ATOM 541 C CA . ASP A 1 68 ? 3.408 3.525 -0.363 1.00 79.69 68 ASP A CA 1
ATOM 542 C 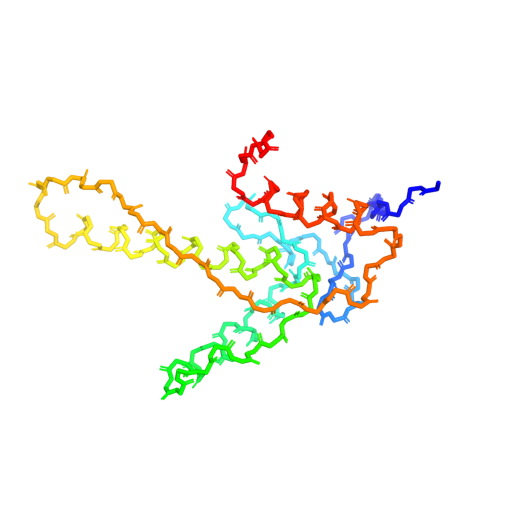C . ASP A 1 68 ? 2.834 4.807 0.235 1.00 79.69 68 ASP A C 1
ATOM 544 O O . ASP A 1 68 ? 3.593 5.681 0.654 1.00 79.69 68 ASP A O 1
ATOM 548 N N . VAL A 1 69 ? 1.505 4.897 0.330 1.00 81.44 69 VAL A N 1
ATOM 549 C CA . VAL A 1 69 ? 0.815 5.994 1.007 1.00 81.44 69 VAL A CA 1
ATOM 550 C C . VAL A 1 69 ? 1.221 6.042 2.474 1.00 81.44 69 VAL A C 1
ATOM 552 O O . VAL A 1 69 ? 1.692 7.087 2.913 1.00 81.44 69 VAL A O 1
ATOM 555 N N . ILE A 1 70 ? 1.113 4.929 3.207 1.00 81.00 70 ILE A N 1
ATOM 556 C CA . ILE A 1 70 ? 1.494 4.868 4.625 1.00 81.00 70 ILE A CA 1
ATOM 557 C C . ILE A 1 70 ? 2.973 5.249 4.784 1.00 81.00 70 ILE A C 1
ATOM 559 O O . ILE A 1 70 ? 3.298 6.139 5.570 1.00 81.00 70 ILE A O 1
ATOM 563 N N . SER A 1 71 ? 3.865 4.652 3.983 1.00 78.94 71 SER A N 1
ATOM 564 C CA . SER A 1 71 ? 5.306 4.942 4.030 1.00 78.94 71 SER A CA 1
ATOM 565 C C . SER A 1 71 ? 5.612 6.424 3.799 1.00 78.94 71 SER A C 1
ATOM 567 O O . SER A 1 71 ? 6.460 7.004 4.474 1.00 78.94 71 SER A O 1
ATOM 569 N N . GLN A 1 72 ? 4.909 7.059 2.859 1.00 77.69 72 GLN A N 1
ATOM 570 C CA . GLN A 1 72 ? 5.096 8.470 2.541 1.00 77.69 72 GLN A CA 1
ATOM 571 C C . GLN A 1 72 ? 4.624 9.397 3.668 1.00 77.69 72 GLN A C 1
ATOM 573 O O . GLN A 1 72 ? 5.250 10.436 3.905 1.00 77.69 72 GLN A O 1
ATOM 578 N N . GLU A 1 73 ? 3.533 9.054 4.354 1.00 80.62 73 GLU A N 1
ATOM 579 C CA . GLU A 1 73 ? 3.063 9.833 5.502 1.00 80.62 73 GLU A CA 1
ATOM 580 C C . GLU A 1 73 ? 4.054 9.734 6.671 1.00 80.62 73 GLU A C 1
ATOM 582 O O . GLU A 1 73 ? 4.429 10.762 7.237 1.00 80.62 73 GLU A O 1
ATOM 587 N N . PHE A 1 74 ? 4.581 8.536 6.957 1.00 78.19 74 PHE A N 1
ATOM 588 C CA . PHE A 1 74 ? 5.656 8.355 7.939 1.00 78.19 74 PHE A CA 1
ATOM 589 C C . PHE A 1 74 ? 6.901 9.175 7.594 1.00 78.19 74 PHE A C 1
ATOM 591 O O . PHE A 1 74 ? 7.389 9.923 8.440 1.00 78.19 74 PHE A O 1
ATOM 598 N N . ASP A 1 75 ? 7.377 9.106 6.346 1.00 77.00 75 ASP A N 1
ATOM 599 C CA . ASP A 1 75 ? 8.534 9.891 5.905 1.00 77.00 75 ASP A CA 1
ATOM 600 C C . ASP A 1 75 ? 8.262 11.408 6.051 1.00 77.00 75 ASP A C 1
ATOM 602 O O . ASP A 1 75 ? 9.163 12.190 6.364 1.00 77.00 75 ASP A O 1
ATOM 606 N N . THR A 1 76 ? 7.021 11.864 5.843 1.00 77.94 76 THR A N 1
ATOM 607 C CA . THR A 1 76 ? 6.633 13.278 6.005 1.00 77.94 76 THR A CA 1
ATOM 608 C C . THR A 1 76 ? 6.698 13.716 7.468 1.00 77.94 76 THR A C 1
ATOM 610 O O . THR A 1 76 ? 7.255 14.777 7.772 1.00 77.94 76 THR A O 1
ATOM 613 N N . VAL A 1 77 ? 6.185 12.891 8.382 1.00 77.62 77 VAL A N 1
ATOM 614 C CA . VAL A 1 77 ? 6.258 13.137 9.827 1.00 77.62 77 VAL A CA 1
ATOM 615 C C . VAL A 1 77 ? 7.704 13.120 10.304 1.00 77.62 77 VAL A C 1
ATOM 617 O O . VAL A 1 77 ? 8.129 14.063 10.970 1.00 77.62 77 VAL A O 1
ATOM 620 N N . GLU A 1 78 ? 8.482 12.112 9.912 1.00 75.81 78 GLU A N 1
ATOM 621 C CA . GLU A 1 78 ? 9.895 11.979 10.273 1.00 75.81 78 GLU A CA 1
ATOM 622 C C . GLU A 1 78 ? 10.699 13.209 9.824 1.00 75.81 78 GLU A C 1
ATOM 624 O O . GLU A 1 78 ? 11.422 13.818 10.616 1.00 75.81 78 GLU A O 1
ATOM 629 N N . ASN A 1 79 ? 10.504 13.662 8.580 1.00 74.06 79 ASN A N 1
ATOM 630 C CA . ASN A 1 79 ? 11.139 14.878 8.071 1.00 74.06 79 ASN A CA 1
ATOM 631 C C . ASN A 1 79 ? 10.689 16.137 8.831 1.00 74.06 79 ASN A C 1
ATOM 633 O O . ASN A 1 79 ? 11.511 17.008 9.116 1.00 74.06 79 ASN A O 1
ATOM 637 N N . SER A 1 80 ? 9.407 16.251 9.190 1.00 74.56 80 SER A N 1
ATOM 638 C CA . SER A 1 80 ? 8.903 17.366 10.004 1.00 74.56 80 SER A CA 1
ATOM 639 C C . SER A 1 80 ? 9.541 17.392 11.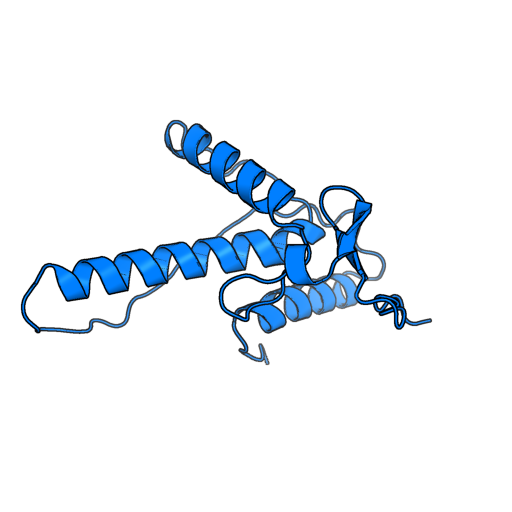399 1.00 74.56 80 SER A C 1
ATOM 641 O O . SER A 1 80 ? 9.895 18.464 11.896 1.00 74.56 80 SER A O 1
ATOM 643 N N . VAL A 1 81 ? 9.704 16.230 12.035 1.00 72.94 81 VAL A N 1
ATOM 644 C CA . VAL A 1 81 ? 10.367 16.103 13.342 1.00 72.94 81 VAL A CA 1
ATOM 645 C C . VAL A 1 81 ? 11.843 16.480 13.227 1.00 72.94 81 VAL A C 1
ATOM 647 O O . VAL A 1 81 ? 12.312 17.341 13.970 1.00 72.94 81 VAL A O 1
ATOM 650 N N . ASN A 1 82 ? 12.556 15.923 12.248 1.00 68.56 82 ASN A N 1
ATOM 651 C CA . ASN A 1 82 ? 13.978 16.196 12.031 1.00 68.56 82 ASN A CA 1
ATOM 652 C C . ASN A 1 82 ? 14.250 17.682 11.744 1.00 68.56 82 ASN A C 1
ATOM 654 O O . ASN A 1 82 ? 15.182 18.261 12.306 1.00 68.56 82 ASN A O 1
ATOM 658 N N . ASN A 1 83 ? 13.395 18.331 10.947 1.00 64.69 83 ASN A N 1
ATOM 659 C CA . ASN A 1 83 ? 13.497 19.765 10.664 1.00 64.69 83 ASN A CA 1
ATOM 660 C C . ASN A 1 83 ? 13.229 20.634 11.908 1.00 64.69 83 ASN A C 1
ATOM 662 O O . ASN A 1 83 ? 13.895 21.653 12.091 1.00 64.69 83 ASN A O 1
ATOM 666 N N . LYS A 1 84 ? 12.300 20.235 12.794 1.00 60.16 84 LYS A N 1
ATOM 667 C CA . LYS A 1 84 ? 12.053 20.927 14.077 1.00 60.16 84 LYS A CA 1
ATOM 668 C C . LYS A 1 84 ? 13.231 20.801 15.047 1.00 60.16 84 LYS A C 1
ATOM 670 O O . LYS A 1 84 ? 13.590 21.784 15.691 1.00 60.16 84 LYS A O 1
ATOM 675 N N . VAL A 1 85 ? 13.850 19.621 15.130 1.00 56.72 85 VAL A N 1
ATOM 676 C CA . VAL A 1 85 ? 15.039 19.377 15.972 1.00 56.72 85 VAL A CA 1
ATOM 677 C C . VAL A 1 85 ? 16.235 20.214 15.506 1.00 56.72 85 VAL A C 1
ATOM 679 O O . VAL A 1 85 ? 17.049 20.640 16.322 1.00 56.72 85 VAL A O 1
ATOM 682 N N . GLN A 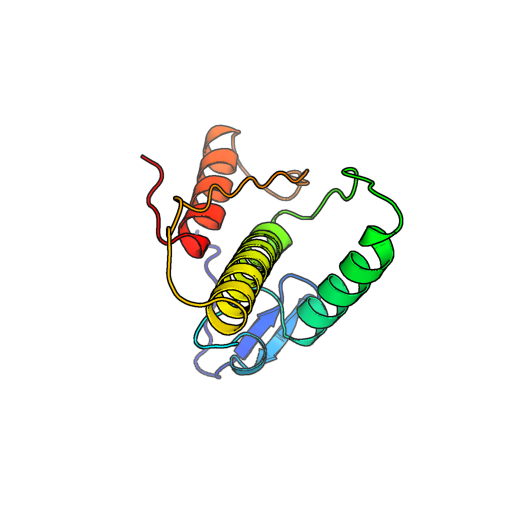1 86 ? 16.335 20.494 14.205 1.00 53.94 86 GLN A N 1
ATOM 683 C CA . GLN A 1 86 ? 17.387 21.347 13.653 1.00 53.94 86 GLN A CA 1
ATOM 684 C C . GLN A 1 86 ? 17.163 22.848 13.895 1.00 53.94 86 GLN A C 1
ATOM 686 O O . GLN A 1 86 ? 18.141 23.595 13.920 1.00 53.94 86 GLN A O 1
ATOM 691 N N . SER A 1 87 ? 15.914 23.305 14.064 1.00 53.72 87 SER A N 1
ATOM 692 C CA . SER A 1 87 ? 15.604 24.739 14.161 1.00 53.72 87 SER A CA 1
ATOM 693 C C . SER A 1 87 ? 15.566 25.288 15.588 1.00 53.72 87 SER A C 1
ATOM 695 O O . SER A 1 87 ? 15.765 26.487 15.757 1.00 53.72 87 SER A O 1
ATOM 697 N N . ASN A 1 88 ? 15.322 24.455 16.606 1.00 45.12 88 ASN A N 1
ATOM 698 C CA . ASN A 1 88 ? 15.209 24.899 17.995 1.00 45.12 88 ASN A CA 1
ATOM 699 C C . ASN A 1 88 ? 16.127 24.092 18.919 1.00 45.12 88 ASN A C 1
ATOM 701 O O . ASN A 1 88 ? 16.158 22.863 18.881 1.00 45.12 88 ASN A O 1
ATOM 705 N N . ASN A 1 89 ? 16.854 24.809 19.780 1.00 49.22 89 ASN A N 1
ATOM 706 C CA . ASN A 1 89 ? 17.565 24.236 20.919 1.00 49.22 89 ASN A CA 1
ATOM 707 C C . ASN A 1 89 ? 16.651 23.264 21.679 1.00 49.22 89 ASN A C 1
ATOM 709 O O . ASN A 1 89 ? 15.501 23.598 21.955 1.00 49.22 89 ASN A O 1
ATOM 713 N N . LYS A 1 90 ? 17.204 22.084 21.995 1.00 58.88 90 LYS A N 1
ATOM 714 C CA . LYS A 1 90 ? 16.665 21.054 22.896 1.00 58.88 90 LYS A CA 1
ATOM 715 C C . LYS A 1 90 ? 15.689 21.629 23.922 1.00 58.88 90 LYS A C 1
ATOM 717 O O . LYS A 1 90 ? 16.138 22.380 24.775 1.00 58.88 90 LYS A O 1
ATOM 722 N N . GLU A 1 91 ? 14.438 21.176 23.892 1.00 46.53 91 GLU A N 1
ATOM 723 C CA . GLU A 1 91 ? 13.640 20.846 25.079 1.00 46.53 91 GLU A CA 1
ATOM 724 C C . GLU A 1 91 ? 12.285 20.252 24.649 1.00 46.53 91 GLU A C 1
ATOM 726 O O . GLU A 1 91 ? 11.620 20.778 23.763 1.00 46.53 91 GLU A O 1
ATOM 731 N N . ASN A 1 92 ? 11.925 19.134 25.291 1.00 47.47 92 ASN A N 1
ATOM 732 C CA . ASN A 1 92 ? 10.681 18.358 25.184 1.00 47.47 92 ASN A CA 1
ATOM 733 C C . ASN A 1 92 ? 10.447 17.626 23.856 1.00 47.47 92 ASN A C 1
ATOM 735 O O . ASN A 1 92 ? 9.801 18.103 22.927 1.00 47.47 92 ASN A O 1
ATOM 739 N N . GLN A 1 93 ? 10.957 16.396 23.808 1.00 55.31 93 GLN A N 1
ATOM 740 C CA . GLN A 1 93 ? 10.495 15.382 22.870 1.00 55.31 93 GLN A CA 1
ATOM 741 C C . GLN A 1 93 ? 9.118 14.904 23.358 1.00 55.31 93 GLN A C 1
ATOM 743 O O . GLN A 1 93 ? 9.013 13.873 24.012 1.00 55.31 93 GLN A O 1
ATOM 748 N N . ASP A 1 94 ? 8.083 15.718 23.140 1.00 57.16 94 ASP A N 1
ATOM 749 C CA . ASP A 1 94 ? 6.703 15.271 23.318 1.00 57.16 94 ASP A CA 1
ATOM 750 C C . ASP A 1 94 ? 6.489 14.059 22.401 1.00 57.16 94 ASP A C 1
ATOM 752 O O . ASP A 1 94 ? 6.928 14.080 21.245 1.00 57.16 94 ASP A O 1
ATOM 756 N N . ASP A 1 95 ? 5.851 13.003 22.911 1.00 64.31 95 ASP A N 1
ATOM 757 C CA . ASP A 1 95 ? 5.493 11.831 22.112 1.00 64.31 95 ASP A CA 1
ATOM 758 C C . ASP A 1 95 ? 4.726 12.301 20.867 1.00 64.31 95 ASP A C 1
ATOM 760 O O . ASP A 1 95 ? 3.598 12.802 20.947 1.00 64.31 95 ASP A O 1
ATOM 764 N N . VAL A 1 96 ? 5.368 12.199 19.698 1.00 66.94 96 VAL A N 1
ATOM 765 C CA . VAL A 1 96 ? 4.786 12.658 18.435 1.00 66.94 96 VAL A CA 1
ATOM 766 C C . VAL A 1 96 ? 3.647 11.713 18.097 1.00 66.94 96 VAL A C 1
ATOM 768 O O . VAL A 1 96 ? 3.847 10.617 17.582 1.00 66.94 96 VAL A O 1
ATOM 771 N N . THR A 1 97 ? 2.432 12.143 18.417 1.00 67.62 97 THR A N 1
ATOM 772 C CA . THR A 1 97 ? 1.227 11.397 18.077 1.00 67.62 97 THR A CA 1
ATOM 773 C C . THR A 1 97 ? 0.954 11.587 16.590 1.00 67.62 97 THR A C 1
ATOM 775 O O . THR A 1 97 ? 0.742 12.709 16.127 1.00 67.62 97 THR A O 1
ATOM 778 N N . PHE A 1 98 ? 0.972 10.492 15.838 1.00 72.88 98 PHE A N 1
ATOM 779 C CA . PHE A 1 98 ? 0.649 10.475 14.418 1.00 72.88 98 PHE A CA 1
ATOM 780 C C . PHE A 1 98 ? -0.750 9.893 14.211 1.00 72.88 98 PHE A C 1
ATOM 782 O O . PHE A 1 98 ? -1.113 8.882 14.807 1.00 72.88 98 PHE A O 1
ATOM 789 N N . THR A 1 99 ? -1.556 10.547 13.379 1.00 75.94 99 THR A N 1
ATOM 790 C CA . THR A 1 99 ? -2.871 10.048 12.970 1.00 75.94 99 THR A CA 1
ATOM 791 C C . THR A 1 99 ? -2.927 10.023 11.455 1.00 75.94 99 THR A C 1
ATOM 793 O O . THR A 1 99 ? -2.678 11.036 10.805 1.00 75.94 99 THR A O 1
ATOM 796 N N . PHE A 1 100 ? -3.276 8.862 10.912 1.00 76.81 100 PHE A N 1
ATOM 797 C CA . PHE A 1 100 ? -3.436 8.624 9.488 1.00 76.81 100 PHE A CA 1
ATOM 798 C C . PHE A 1 100 ? -4.826 8.063 9.213 1.00 76.81 100 PHE A C 1
ATOM 800 O O . PHE A 1 100 ? -5.327 7.219 9.955 1.00 76.81 100 PHE A O 1
ATOM 807 N N . SER A 1 101 ? -5.438 8.518 8.127 1.00 80.81 101 SER A N 1
ATOM 808 C CA . SER A 1 101 ? -6.701 7.981 7.634 1.00 80.81 101 SER A CA 1
ATOM 809 C C . SER A 1 101 ? -6.724 8.070 6.116 1.00 80.81 101 SER A C 1
ATOM 811 O O . SER A 1 101 ? -6.414 9.124 5.560 1.00 80.81 101 SER A O 1
ATOM 813 N N . CYS A 1 102 ? -7.135 6.992 5.457 1.00 81.50 102 CYS A N 1
ATOM 814 C CA . CYS A 1 102 ? -7.374 6.957 4.020 1.00 81.50 102 CYS A CA 1
ATOM 815 C C . CYS A 1 102 ? -8.579 6.064 3.705 1.00 81.50 102 CYS A C 1
ATOM 817 O O . CYS A 1 102 ? -8.961 5.213 4.513 1.00 81.50 102 CYS A O 1
ATOM 819 N N . SER A 1 103 ? -9.162 6.264 2.526 1.00 84.75 103 SER A N 1
ATOM 820 C CA . SER A 1 103 ? -10.199 5.396 1.969 1.00 84.75 103 SER A CA 1
ATOM 821 C C . SER A 1 103 ? -9.553 4.463 0.955 1.00 84.75 103 SER A C 1
ATOM 823 O O . SER A 1 103 ? -8.903 4.938 0.028 1.00 84.75 103 SER A O 1
ATOM 825 N N . VAL A 1 104 ? -9.735 3.152 1.115 1.00 83.94 104 VAL A N 1
ATOM 826 C CA . VAL A 1 104 ? -9.092 2.141 0.262 1.00 83.94 104 VAL A CA 1
ATOM 827 C C . VAL A 1 104 ? -10.140 1.353 -0.514 1.00 83.94 104 VAL A C 1
ATOM 829 O O . VAL A 1 104 ? -11.127 0.881 0.055 1.00 83.94 104 VAL A O 1
ATOM 832 N N . ASN A 1 105 ? -9.917 1.192 -1.814 1.00 84.69 105 ASN A N 1
ATOM 833 C CA . ASN A 1 105 ? -10.676 0.298 -2.671 1.00 84.69 105 ASN A CA 1
ATOM 834 C C . ASN A 1 105 ? -10.220 -1.149 -2.438 1.00 84.69 105 ASN A C 1
ATOM 836 O O . ASN A 1 105 ? -9.103 -1.523 -2.784 1.00 84.69 105 ASN A O 1
ATOM 840 N N . ILE A 1 106 ? -11.098 -1.967 -1.856 1.00 85.44 106 ILE A N 1
ATOM 841 C CA . ILE A 1 106 ? -10.814 -3.376 -1.540 1.00 85.44 106 ILE A CA 1
ATOM 842 C C . ILE A 1 106 ? -11.375 -4.354 -2.577 1.00 85.44 106 ILE A C 1
ATOM 844 O O . ILE A 1 106 ? -11.312 -5.560 -2.363 1.00 85.44 106 ILE A O 1
ATOM 848 N N . ASN A 1 107 ? -11.952 -3.867 -3.682 1.00 84.88 107 ASN A N 1
ATOM 849 C CA . ASN A 1 107 ? -12.604 -4.732 -4.672 1.00 84.88 107 ASN A CA 1
ATOM 850 C C . ASN A 1 107 ? -11.630 -5.711 -5.347 1.00 84.88 107 ASN A C 1
ATOM 852 O O . ASN A 1 107 ? -12.060 -6.751 -5.836 1.00 84.88 107 ASN A O 1
ATOM 856 N N . GLU A 1 108 ? -10.338 -5.384 -5.362 1.00 79.38 108 GLU A N 1
ATOM 857 C CA . GLU A 1 108 ? -9.272 -6.235 -5.901 1.00 79.38 108 GLU A CA 1
ATOM 858 C C . GLU A 1 108 ? -8.803 -7.310 -4.905 1.00 79.38 108 GLU A C 1
ATOM 860 O O . GLU A 1 108 ? -8.062 -8.216 -5.280 1.00 79.38 108 GLU A O 1
ATOM 865 N N . LEU A 1 109 ? -9.244 -7.250 -3.640 1.00 84.25 109 LEU A N 1
ATOM 866 C CA . LEU A 1 109 ? -8.934 -8.278 -2.653 1.00 84.25 109 LEU A CA 1
ATOM 867 C C . LEU A 1 109 ? -9.866 -9.477 -2.802 1.00 84.25 109 LEU A C 1
ATOM 869 O O . LEU A 1 109 ? -11.073 -9.400 -2.562 1.00 84.25 109 LEU A O 1
ATOM 873 N N . GLU A 1 110 ? -9.282 -10.622 -3.124 1.00 85.69 110 GLU A N 1
ATOM 874 C CA . GLU A 1 110 ? -9.997 -11.890 -3.163 1.00 85.69 110 GLU A CA 1
ATOM 875 C C . GLU A 1 110 ? -10.186 -12.488 -1.756 1.00 85.69 110 GLU A C 1
ATOM 877 O O . GLU A 1 110 ? -9.431 -12.215 -0.821 1.00 85.69 110 GLU A O 1
ATOM 882 N N . GLY A 1 111 ? -11.198 -13.347 -1.614 1.00 88.50 111 GLY A N 1
ATOM 883 C CA . GLY A 1 111 ? -11.456 -14.110 -0.391 1.00 88.50 111 GLY A CA 1
ATOM 884 C C . GLY A 1 111 ? -12.579 -13.558 0.489 1.00 88.50 111 GLY A C 1
ATOM 885 O O . GLY A 1 111 ? -13.324 -12.646 0.134 1.00 88.50 111 GLY A O 1
ATOM 886 N N . SER A 1 112 ? -12.744 -14.185 1.650 1.00 92.00 112 SER A N 1
ATOM 887 C CA . SER A 1 112 ? -13.691 -13.779 2.687 1.00 92.00 112 SER A CA 1
ATOM 888 C C . SER A 1 112 ? -13.261 -12.477 3.361 1.00 92.00 112 SER A C 1
ATOM 890 O O . SER A 1 112 ? -12.079 -12.148 3.405 1.00 92.00 112 SER A O 1
ATOM 892 N N . SER A 1 113 ? -14.196 -11.772 4.004 1.00 89.00 113 SER A N 1
ATOM 893 C CA . SER A 1 113 ? -13.884 -10.535 4.739 1.00 89.00 113 SER A CA 1
ATOM 894 C C . SER A 1 113 ? -12.780 -10.710 5.791 1.00 89.00 113 SER A C 1
ATOM 896 O O . SER A 1 113 ? -12.056 -9.765 6.086 1.00 89.00 113 SER A O 1
ATOM 898 N N . LYS A 1 114 ? -12.622 -11.921 6.345 1.00 90.00 114 LYS A N 1
ATOM 899 C CA . LYS A 1 114 ? -11.526 -12.242 7.266 1.00 90.00 114 LYS A CA 1
ATOM 900 C C . LYS A 1 114 ? -10.174 -12.277 6.549 1.00 90.00 114 LYS A C 1
ATOM 902 O O . LYS A 1 114 ? -9.215 -11.723 7.065 1.00 90.00 114 LYS A O 1
ATOM 907 N N . GLU A 1 115 ? -10.104 -12.916 5.384 1.00 89.06 115 GLU A N 1
ATOM 908 C CA . GLU A 1 115 ? -8.880 -12.999 4.575 1.00 89.06 115 GLU A CA 1
ATOM 909 C C . GLU A 1 115 ? -8.486 -11.622 4.033 1.00 89.06 115 GLU A C 1
ATOM 911 O O . GLU A 1 115 ? -7.325 -11.236 4.136 1.00 89.06 115 GLU A O 1
ATOM 916 N N . GLN A 1 116 ? -9.464 -10.840 3.569 1.00 89.31 116 GLN A N 1
ATOM 917 C CA . GLN A 1 116 ? -9.253 -9.455 3.141 1.00 89.31 116 GLN A CA 1
ATOM 918 C C . GLN A 1 116 ? -8.694 -8.592 4.284 1.00 89.31 116 GLN A C 1
ATOM 920 O O . GLN A 1 116 ? -7.716 -7.871 4.096 1.00 89.31 116 GLN A O 1
ATOM 925 N N . ALA A 1 117 ? -9.263 -8.700 5.493 1.00 88.00 117 ALA A N 1
ATOM 926 C CA . ALA A 1 117 ? -8.755 -7.993 6.668 1.00 88.00 117 ALA A CA 1
ATOM 927 C C . ALA A 1 117 ? -7.329 -8.430 7.037 1.00 88.00 117 ALA A C 1
ATOM 929 O O . ALA A 1 117 ? -6.494 -7.581 7.338 1.00 88.00 117 ALA A O 1
ATOM 930 N N . SER A 1 118 ? -7.026 -9.732 6.975 1.00 86.50 118 SER A N 1
ATOM 931 C CA . SER A 1 118 ? -5.666 -10.237 7.192 1.00 86.50 118 SER A CA 1
ATOM 932 C C . SER A 1 118 ? -4.671 -9.656 6.186 1.00 86.50 118 SER A C 1
ATOM 934 O O . SER A 1 118 ? -3.594 -9.241 6.594 1.00 86.50 118 SER A O 1
ATOM 936 N N . HIS A 1 119 ? -5.045 -9.541 4.910 1.00 85.62 119 HIS A N 1
ATOM 937 C CA . HIS A 1 119 ? -4.175 -8.959 3.888 1.00 85.62 119 HIS A CA 1
ATOM 938 C C . HIS A 1 119 ? -3.886 -7.470 4.134 1.00 85.62 119 HIS A C 1
ATOM 940 O O . HIS A 1 119 ? -2.753 -7.017 3.998 1.00 85.62 119 HIS A O 1
ATOM 946 N N . ILE A 1 120 ? -4.894 -6.703 4.562 1.00 85.81 120 ILE A N 1
ATOM 947 C CA . ILE A 1 120 ? -4.713 -5.293 4.944 1.00 85.81 120 ILE A CA 1
ATOM 948 C C . ILE A 1 120 ? -3.780 -5.176 6.158 1.00 85.81 120 ILE A C 1
ATOM 950 O O . ILE A 1 120 ? -2.902 -4.316 6.173 1.00 85.81 120 ILE A O 1
ATOM 954 N N . ILE A 1 121 ? -3.941 -6.048 7.161 1.00 84.75 121 ILE A N 1
ATOM 955 C CA . ILE A 1 121 ? -3.066 -6.083 8.342 1.00 84.75 121 ILE A CA 1
ATOM 956 C C . ILE A 1 121 ? -1.617 -6.370 7.936 1.00 84.75 121 ILE A C 1
ATOM 958 O O . ILE A 1 121 ? -0.721 -5.677 8.407 1.00 84.75 121 ILE A O 1
ATOM 962 N N . GLU A 1 122 ? -1.385 -7.337 7.045 1.00 83.06 122 GLU A N 1
ATOM 963 C CA . GLU A 1 122 ? -0.046 -7.646 6.523 1.00 83.06 122 GLU A CA 1
ATOM 964 C C . GLU A 1 122 ? 0.601 -6.417 5.867 1.00 83.06 122 GLU A C 1
ATOM 966 O O . GLU A 1 122 ? 1.731 -6.070 6.208 1.00 83.06 122 GLU A O 1
ATOM 971 N N . ILE A 1 123 ? -0.138 -5.699 5.012 1.00 80.94 123 ILE A N 1
ATOM 972 C CA . ILE A 1 123 ? 0.352 -4.477 4.353 1.00 80.94 123 ILE A CA 1
ATOM 973 C C . ILE A 1 123 ? 0.753 -3.402 5.373 1.00 80.94 123 ILE A C 1
ATOM 975 O O . ILE A 1 123 ? 1.791 -2.763 5.215 1.00 80.94 123 ILE A O 1
ATOM 979 N N . ILE A 1 124 ? -0.058 -3.181 6.413 1.00 80.88 124 ILE A N 1
ATOM 980 C CA . ILE A 1 124 ? 0.234 -2.176 7.447 1.00 80.88 124 ILE A CA 1
ATOM 981 C C . ILE A 1 124 ? 1.446 -2.607 8.288 1.00 80.88 124 ILE A C 1
ATOM 983 O O . ILE A 1 124 ? 2.329 -1.791 8.564 1.00 80.88 124 ILE A O 1
ATOM 987 N N . SER A 1 125 ? 1.510 -3.884 8.673 1.00 77.50 125 SER A N 1
ATOM 988 C CA . SER A 1 125 ? 2.611 -4.452 9.459 1.00 77.50 125 SER A CA 1
ATOM 989 C C . SER A 1 125 ? 3.960 -4.387 8.745 1.00 77.50 125 SER A C 1
ATOM 991 O O . SER A 1 125 ? 4.975 -4.183 9.409 1.00 77.50 125 SER A O 1
ATOM 993 N N . ASP A 1 126 ? 3.982 -4.518 7.418 1.00 72.19 126 ASP A N 1
ATOM 994 C CA . ASP A 1 126 ? 5.205 -4.382 6.620 1.00 72.19 126 ASP A CA 1
ATOM 995 C C . ASP A 1 126 ? 5.805 -2.963 6.681 1.00 72.19 126 ASP A C 1
ATOM 997 O O . ASP A 1 126 ? 7.015 -2.809 6.520 1.00 72.19 126 A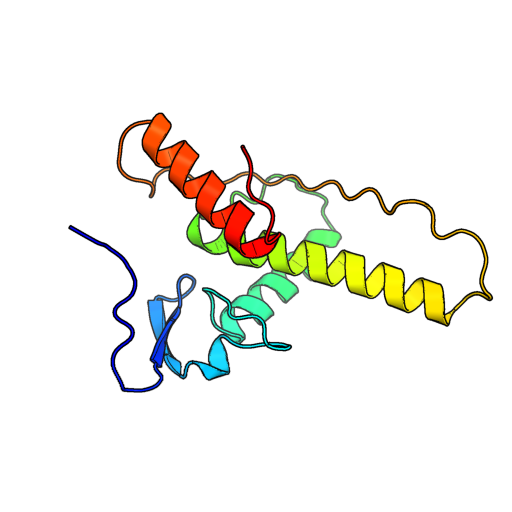SP A O 1
ATOM 1001 N N . VAL A 1 127 ? 4.991 -1.923 6.921 1.00 68.75 127 VAL A N 1
ATOM 1002 C CA . VAL A 1 127 ? 5.455 -0.520 6.946 1.00 68.75 127 VAL A CA 1
ATOM 1003 C C . VAL A 1 127 ? 5.904 -0.070 8.330 1.00 68.75 127 VAL A C 1
ATOM 1005 O O . VAL A 1 127 ? 6.920 0.610 8.452 1.00 68.75 127 VAL A O 1
ATOM 1008 N N . ASP A 1 128 ? 5.136 -0.413 9.361 1.00 64.94 128 ASP A N 1
ATOM 1009 C CA . ASP A 1 128 ? 5.381 0.044 10.736 1.00 64.94 128 ASP A CA 1
ATOM 1010 C C . ASP A 1 128 ? 6.354 -0.881 11.494 1.00 64.94 128 ASP A C 1
ATOM 1012 O O . ASP A 1 128 ? 6.697 -0.636 12.646 1.00 64.94 128 ASP A O 1
ATOM 1016 N N . GLU A 1 129 ? 6.743 -2.014 10.889 1.00 63.16 129 GLU A N 1
ATOM 1017 C CA . GLU A 1 129 ? 7.446 -3.134 11.546 1.00 63.16 129 GLU A CA 1
ATOM 1018 C C . GLU A 1 129 ? 6.713 -3.663 12.807 1.00 63.16 129 GLU A C 1
ATOM 1020 O O . GLU A 1 129 ? 7.209 -4.532 13.535 1.00 63.16 129 GLU A O 1
ATOM 1025 N N . TYR A 1 130 ? 5.498 -3.165 13.059 1.00 52.50 130 TYR A N 1
ATOM 1026 C CA . TYR A 1 130 ? 4.670 -3.459 14.212 1.00 52.50 130 TYR A CA 1
ATOM 1027 C C . TYR A 1 130 ? 3.740 -4.627 13.898 1.00 52.50 130 TYR A C 1
ATOM 1029 O O . TYR A 1 130 ? 3.014 -4.645 12.899 1.00 52.50 130 TYR A O 1
ATOM 1037 N N . LYS A 1 131 ? 3.734 -5.628 14.779 1.00 52.38 131 LYS A N 1
ATOM 1038 C CA . LYS A 1 131 ? 2.812 -6.762 14.684 1.00 52.38 131 LYS A CA 1
ATOM 1039 C C . LYS A 1 131 ? 1.510 -6.406 15.385 1.00 52.38 131 LYS A C 1
ATOM 1041 O O . LYS A 1 131 ? 1.456 -6.394 16.613 1.00 52.38 131 LYS A O 1
ATOM 1046 N N . TRP A 1 132 ? 0.470 -6.151 14.601 1.00 49.12 132 TRP A N 1
ATOM 1047 C CA . TRP A 1 132 ? -0.887 -5.980 15.108 1.00 49.12 132 TRP A CA 1
ATOM 1048 C C . TRP A 1 132 ? -1.384 -7.354 15.600 1.00 49.12 132 TRP A C 1
ATOM 1050 O O . TRP A 1 132 ? -1.515 -8.282 14.801 1.00 49.12 132 TRP A O 1
ATOM 1060 N N . MET A 1 133 ? -1.536 -7.512 16.924 1.00 39.03 133 MET A N 1
ATOM 1061 C CA . MET A 1 133 ? -2.012 -8.742 17.589 1.00 39.03 133 MET A CA 1
ATOM 1062 C C . MET A 1 133 ? -3.534 -8.802 17.681 1.00 39.03 133 MET A C 1
ATOM 1064 O O . MET A 1 133 ? -4.144 -7.747 17.961 1.00 39.03 133 MET A O 1
#